Protein AF-A0A7C5EC94-F1 (afdb_monomer_lite)

Sequence (150 aa):
MSDHDSILSAMRDIERLLNSLESKEKSEVGKSFRARCRELPSLIEDAGFVSALSFCYAKAGSKNYNQIKNMLEKGDEKIKDSASTEKSYAIYLYFILKRLNDLKLIEDAHLNTPIQALEEIEKGKSRVASKLLRPYLVQLKKLSEALFEA

pLDDT: mean 94.18, std 5.33, range [59.31, 98.62]

Secondary structure (DSSP, 8-state):
--HHHHHHHHHHHHHHHHHHBS-SSS-HHHHHHHHHHHHHHHHHHHH-HHHHHHHHHHHH-HHHHHHHHHHHHH--S-B-STTHHHHHHHHHHHHHHHHHHHTTSS-GGGGG-HHHHHHHHHTTTHHHHHHHHHHHHHHHHHHHHHHS--

Foldseek 3Di:
DDLVVLLVLLVLLVVLLCLQAPHQADALLLVLLLVCLVPLLVVCVVVNPLRSLVVLCVLLDLVLLQVLLCCSVPVPHHDYNPSSNSNSSSSVSLSLLVVCVVVVQAPPVCSNPVVVSSVSCVVPVRVVSSVVCVSNSVSNNVVSPVRYDD

Structure (mmCIF, N/CA/C/O backbone):
data_AF-A0A7C5EC94-F1
#
_entry.id   AF-A0A7C5EC94-F1
#
loop_
_atom_site.group_PDB
_atom_site.id
_atom_site.type_symbol
_atom_site.label_atom_id
_atom_site.label_alt_id
_atom_site.label_comp_id
_atom_site.label_asym_id
_atom_site.label_entity_id
_atom_site.label_seq_id
_atom_site.pdbx_PDB_ins_code
_atom_site.Cartn_x
_atom_site.Cartn_y
_atom_site.Cartn_z
_atom_site.occupancy
_atom_site.B_iso_or_equiv
_atom_site.auth_seq_id
_atom_site.auth_comp_id
_atom_site.auth_asym_id
_atom_site.auth_atom_id
_atom_site.pdbx_PDB_model_num
ATOM 1 N N . MET A 1 1 ? -15.830 -11.887 4.507 1.00 59.31 1 MET A N 1
ATOM 2 C CA . MET A 1 1 ? -15.183 -11.430 3.261 1.00 59.31 1 MET A CA 1
ATOM 3 C C . MET A 1 1 ? -14.641 -12.662 2.566 1.00 59.31 1 MET A C 1
ATOM 5 O O . MET A 1 1 ? -13.959 -13.427 3.235 1.00 59.31 1 MET A O 1
ATOM 9 N N . SER A 1 2 ? -15.032 -12.931 1.321 1.00 72.75 2 SER A N 1
ATOM 10 C CA . SER A 1 2 ? -14.554 -14.125 0.616 1.00 72.75 2 SER A CA 1
ATOM 11 C C . SER A 1 2 ? -13.125 -13.900 0.119 1.00 72.75 2 SER A C 1
ATOM 13 O O . SER A 1 2 ? -12.754 -12.779 -0.231 1.00 72.75 2 SER A O 1
ATOM 15 N N . ASP A 1 3 ? -12.323 -14.961 0.058 1.00 74.94 3 ASP A N 1
ATOM 16 C CA . ASP A 1 3 ? -10.969 -14.898 -0.510 1.00 74.94 3 ASP A CA 1
ATOM 17 C C . ASP A 1 3 ? -10.973 -14.370 -1.954 1.00 74.94 3 ASP A C 1
ATOM 19 O O . ASP A 1 3 ? -10.050 -13.669 -2.366 1.00 74.94 3 ASP A O 1
ATOM 23 N N . HIS A 1 4 ? -12.060 -14.623 -2.687 1.00 86.19 4 HIS A N 1
ATOM 24 C CA . HIS A 1 4 ? -12.293 -14.115 -4.035 1.00 86.19 4 HIS A CA 1
ATOM 25 C C . HIS A 1 4 ? -12.265 -12.579 -4.120 1.00 86.19 4 HIS A C 1
ATOM 27 O O . HIS A 1 4 ? -11.699 -12.033 -5.064 1.00 86.19 4 HIS A O 1
ATOM 33 N N . ASP A 1 5 ? -12.833 -11.864 -3.142 1.00 91.38 5 ASP A N 1
ATOM 34 C CA . ASP A 1 5 ? -12.818 -10.393 -3.137 1.00 91.38 5 ASP A CA 1
ATOM 35 C C . ASP A 1 5 ? -11.391 -9.846 -2.986 1.00 91.38 5 ASP A C 1
ATOM 37 O O . ASP A 1 5 ? -10.960 -8.979 -3.743 1.00 91.38 5 ASP A O 1
ATOM 41 N N . SER A 1 6 ? -10.614 -10.426 -2.068 1.00 91.81 6 SER A N 1
ATOM 42 C CA . SER A 1 6 ? -9.214 -10.037 -1.860 1.00 91.81 6 SER A CA 1
ATOM 43 C C . SER A 1 6 ? -8.347 -10.291 -3.094 1.00 91.81 6 SER A C 1
ATOM 45 O O . SER A 1 6 ? -7.467 -9.482 -3.388 1.00 91.81 6 SER A O 1
ATOM 47 N N . ILE A 1 7 ? -8.603 -11.385 -3.821 1.00 94.19 7 ILE A N 1
ATOM 48 C CA . ILE A 1 7 ? -7.931 -11.689 -5.092 1.00 94.19 7 ILE A CA 1
ATOM 49 C C . ILE A 1 7 ? -8.248 -10.609 -6.127 1.00 94.19 7 ILE A C 1
ATOM 51 O O . ILE A 1 7 ? -7.325 -10.023 -6.688 1.00 94.19 7 ILE A O 1
ATOM 55 N N . LEU A 1 8 ? -9.530 -10.298 -6.345 1.00 95.25 8 LEU A N 1
ATOM 56 C CA . LEU A 1 8 ? -9.932 -9.296 -7.333 1.00 95.25 8 LEU A CA 1
ATOM 57 C C . LEU A 1 8 ? -9.369 -7.907 -7.021 1.00 95.25 8 LEU A C 1
ATOM 59 O O . LEU A 1 8 ? -8.885 -7.231 -7.928 1.00 95.25 8 LEU A O 1
ATOM 63 N N . SER A 1 9 ? -9.407 -7.477 -5.757 1.00 96.06 9 SER A N 1
ATOM 64 C CA . SER A 1 9 ? -8.823 -6.194 -5.357 1.00 96.06 9 SER A CA 1
ATOM 65 C C . SER A 1 9 ? -7.320 -6.149 -5.626 1.00 96.06 9 SER A C 1
ATOM 67 O O . SER A 1 9 ? -6.849 -5.195 -6.238 1.00 96.06 9 SER A O 1
ATOM 69 N N . ALA A 1 10 ? -6.577 -7.193 -5.241 1.00 97.56 10 ALA A N 1
ATOM 70 C CA . ALA A 1 10 ? -5.135 -7.246 -5.469 1.00 97.56 10 ALA A CA 1
ATOM 71 C C . ALA A 1 10 ? -4.786 -7.266 -6.965 1.00 97.56 10 ALA A C 1
ATOM 73 O O . ALA A 1 10 ? -3.875 -6.558 -7.383 1.00 97.56 10 ALA A O 1
ATOM 74 N N . MET A 1 11 ? -5.535 -8.014 -7.785 1.00 97.50 11 MET A N 1
ATOM 75 C CA . MET A 1 11 ? -5.348 -8.030 -9.240 1.00 97.50 11 MET A CA 1
ATOM 76 C C . MET A 1 11 ? -5.558 -6.646 -9.856 1.00 97.50 11 MET A C 1
ATOM 78 O O . MET A 1 11 ? -4.719 -6.202 -10.633 1.00 97.50 11 MET A O 1
ATOM 82 N N . ARG A 1 12 ? -6.632 -5.942 -9.473 1.00 97.19 12 ARG A N 1
ATOM 83 C CA . ARG A 1 12 ? -6.923 -4.588 -9.974 1.00 97.19 12 ARG A CA 1
ATOM 84 C C . ARG A 1 12 ? -5.835 -3.588 -9.597 1.00 97.19 12 ARG A C 1
ATOM 86 O O . ARG A 1 12 ? -5.435 -2.777 -10.428 1.00 97.19 12 ARG A O 1
ATOM 93 N N . ASP A 1 13 ? -5.357 -3.638 -8.356 1.00 97.88 13 ASP A N 1
ATOM 94 C CA . ASP A 1 13 ? -4.312 -2.727 -7.888 1.00 97.88 13 ASP A CA 1
ATOM 95 C C . ASP A 1 13 ? -2.970 -3.017 -8.589 1.00 97.88 13 ASP A C 1
ATOM 97 O O . ASP A 1 13 ? -2.293 -2.094 -9.041 1.00 97.88 13 ASP A O 1
ATOM 101 N N . ILE A 1 14 ? -2.615 -4.290 -8.781 1.00 97.19 14 ILE A N 1
ATOM 102 C CA . ILE A 1 14 ? -1.412 -4.692 -9.524 1.00 97.19 14 ILE A CA 1
ATOM 103 C C . ILE A 1 14 ? -1.498 -4.318 -11.006 1.00 97.19 14 ILE A C 1
ATOM 105 O O . ILE A 1 14 ? -0.532 -3.800 -11.559 1.00 97.19 14 ILE A O 1
ATOM 109 N N . GLU A 1 15 ? -2.639 -4.539 -11.656 1.00 96.12 15 GLU A N 1
ATOM 110 C CA . GLU A 1 15 ? -2.850 -4.141 -13.050 1.00 96.12 15 GLU A CA 1
ATOM 111 C C . GLU A 1 15 ? -2.692 -2.627 -13.218 1.00 96.12 15 GLU A C 1
ATOM 113 O O . GLU A 1 15 ? -2.011 -2.155 -14.131 1.00 96.12 15 GLU A O 1
ATOM 118 N N . ARG A 1 16 ? -3.260 -1.861 -12.283 1.00 96.44 16 ARG A N 1
ATOM 119 C CA . ARG A 1 16 ? -3.090 -0.411 -12.218 1.00 96.44 16 ARG A CA 1
ATOM 120 C C . ARG A 1 16 ? -1.623 -0.028 -12.052 1.00 96.44 16 ARG A C 1
ATOM 122 O O . ARG A 1 16 ? -1.149 0.809 -12.812 1.00 96.44 16 ARG A O 1
ATOM 129 N N . LEU A 1 17 ? -0.886 -0.675 -11.145 1.00 97.06 17 LEU A N 1
ATOM 130 C CA . LEU A 1 17 ? 0.554 -0.453 -11.004 1.00 97.06 17 LEU A CA 1
ATOM 131 C C . LEU A 1 17 ? 1.289 -0.723 -12.320 1.00 97.06 17 LEU A C 1
ATOM 133 O O . LEU A 1 17 ? 1.983 0.161 -12.806 1.00 97.06 17 LEU A O 1
ATOM 137 N N . LEU A 1 18 ? 1.099 -1.894 -12.932 1.00 95.62 18 LEU A N 1
ATOM 138 C CA . LEU A 1 18 ? 1.742 -2.256 -14.200 1.00 95.62 18 LEU A CA 1
ATOM 139 C C . LEU A 1 18 ? 1.468 -1.231 -15.303 1.00 95.62 18 LEU A C 1
ATOM 141 O O . LEU A 1 18 ? 2.353 -0.917 -16.097 1.00 95.62 18 LEU A O 1
ATOM 145 N N . ASN A 1 19 ? 0.246 -0.709 -15.367 1.00 94.88 19 ASN A N 1
ATOM 146 C CA . ASN A 1 19 ? -0.127 0.305 -16.345 1.00 94.88 19 ASN A CA 1
ATOM 147 C C . ASN A 1 19 ? 0.429 1.693 -16.007 1.00 94.88 19 ASN A C 1
ATOM 149 O O . ASN A 1 19 ? 0.602 2.496 -16.922 1.00 94.88 19 ASN A O 1
ATOM 153 N N . SER A 1 20 ? 0.778 1.965 -14.752 1.00 95.88 20 SER A N 1
ATOM 154 C CA . SER A 1 20 ? 1.435 3.204 -14.331 1.00 95.88 20 SER A CA 1
ATOM 155 C C . SER A 1 20 ? 2.964 3.144 -14.399 1.00 95.88 20 SER A C 1
ATOM 157 O O . SER A 1 20 ? 3.585 4.197 -14.413 1.00 95.88 20 SER A O 1
ATOM 159 N N . LEU A 1 21 ? 3.605 1.975 -14.473 1.00 95.56 21 LEU A N 1
ATOM 160 C CA . LEU A 1 21 ? 5.069 1.885 -14.598 1.00 95.56 21 LEU A CA 1
ATOM 161 C C . LEU A 1 21 ? 5.562 2.347 -15.980 1.00 95.56 21 LEU A C 1
ATOM 163 O O . LEU A 1 21 ? 4.910 2.103 -17.002 1.00 95.56 21 LEU A O 1
ATOM 167 N N . GLU A 1 22 ? 6.730 3.001 -16.020 1.00 92.44 22 GLU A N 1
ATOM 168 C CA . GLU A 1 22 ? 7.375 3.402 -17.283 1.00 92.44 22 GLU A CA 1
ATOM 169 C C . GLU A 1 22 ? 7.881 2.206 -18.106 1.00 92.44 22 GLU A C 1
ATOM 171 O O . GLU A 1 22 ? 7.867 2.250 -19.334 1.00 92.44 22 GLU A O 1
ATOM 176 N N . SER A 1 23 ? 8.251 1.113 -17.432 1.00 90.12 23 SER A N 1
ATOM 177 C CA . SER A 1 23 ? 8.622 -0.178 -18.015 1.00 90.12 23 SER A CA 1
ATOM 178 C C . SER A 1 23 ? 7.944 -1.290 -17.221 1.00 90.12 23 SER A C 1
ATOM 180 O O . SER A 1 23 ? 7.947 -1.252 -15.999 1.00 90.12 23 SER A O 1
ATOM 182 N N . LYS A 1 24 ? 7.339 -2.286 -17.875 1.00 85.31 24 LYS A N 1
ATOM 183 C CA . LYS A 1 24 ? 6.665 -3.382 -17.151 1.00 85.31 24 LYS A CA 1
ATOM 184 C C . LYS A 1 24 ? 7.655 -4.442 -16.667 1.00 85.31 24 LYS A C 1
ATOM 186 O O . LYS A 1 24 ? 7.637 -4.806 -15.499 1.00 85.31 24 LYS A O 1
ATOM 191 N N . GLU A 1 25 ? 8.527 -4.905 -17.559 1.00 76.38 25 GLU A N 1
ATOM 192 C CA . GLU A 1 25 ? 9.403 -6.061 -17.313 1.00 76.38 25 GLU A CA 1
ATOM 193 C C . GLU A 1 25 ? 10.661 -5.700 -16.513 1.00 76.38 25 GLU A C 1
ATOM 195 O O . GLU A 1 25 ? 11.104 -6.475 -15.674 1.00 76.38 25 GLU A O 1
ATOM 200 N N . LYS A 1 26 ? 11.223 -4.503 -16.734 1.00 87.31 26 LYS A N 1
ATOM 201 C CA . LYS A 1 26 ? 12.513 -4.085 -16.153 1.00 87.31 26 LYS A CA 1
ATOM 202 C C . LYS A 1 26 ? 12.391 -2.954 -15.131 1.00 87.31 26 LYS A C 1
ATOM 204 O O . LYS A 1 26 ? 13.350 -2.216 -14.949 1.00 87.31 26 LYS A O 1
ATOM 209 N N . SER A 1 27 ? 11.226 -2.782 -14.501 1.00 94.31 27 SER A N 1
ATOM 210 C CA . SER A 1 27 ? 11.044 -1.683 -13.546 1.00 94.31 27 SER A CA 1
ATOM 211 C C . SER A 1 27 ? 11.764 -1.934 -12.229 1.00 94.31 27 SER A C 1
ATOM 213 O O . SER A 1 27 ? 11.446 -2.871 -11.492 1.00 94.31 27 SER A O 1
ATOM 215 N N . GLU A 1 28 ? 12.650 -1.009 -11.878 1.00 96.31 28 GLU A N 1
ATOM 216 C CA . GLU A 1 28 ? 13.284 -0.957 -10.561 1.00 96.31 28 GLU A CA 1
ATOM 217 C C . GLU A 1 28 ? 12.275 -0.625 -9.451 1.00 96.31 28 GLU A C 1
ATOM 219 O O . GLU A 1 28 ? 12.373 -1.150 -8.338 1.00 96.31 28 GLU A O 1
ATOM 224 N N . VAL A 1 29 ? 11.251 0.190 -9.739 1.00 97.19 29 VAL A N 1
ATOM 225 C CA . VAL A 1 29 ? 10.119 0.398 -8.815 1.00 97.19 29 VAL A CA 1
ATOM 226 C C . VAL A 1 29 ? 9.351 -0.905 -8.592 1.00 97.19 29 VAL A C 1
ATOM 228 O O . VAL A 1 29 ? 9.031 -1.220 -7.446 1.00 97.19 29 VAL A O 1
ATOM 231 N N . GLY A 1 30 ? 9.093 -1.679 -9.649 1.00 97.19 30 GLY A N 1
ATOM 232 C CA . GLY A 1 30 ? 8.438 -2.988 -9.573 1.00 97.19 30 GLY A CA 1
ATOM 233 C C . GLY A 1 30 ? 9.214 -3.985 -8.707 1.00 97.19 3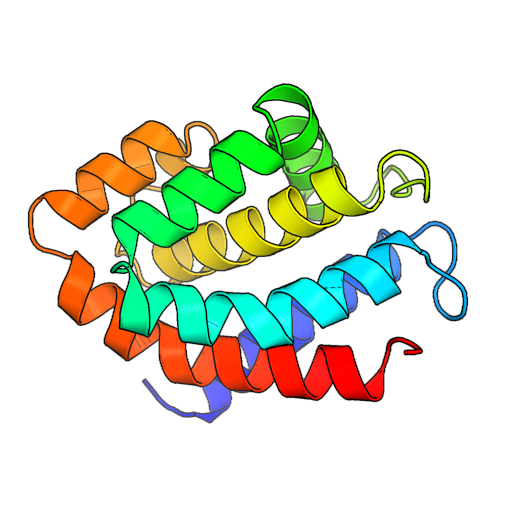0 GLY A C 1
ATOM 234 O O . GLY A 1 30 ? 8.652 -4.553 -7.768 1.00 97.19 30 GLY A O 1
ATOM 235 N N . LYS A 1 31 ? 10.527 -4.124 -8.942 1.00 96.75 31 LYS A N 1
ATOM 236 C CA . LYS A 1 31 ? 11.428 -4.948 -8.110 1.00 96.75 31 LYS A CA 1
ATOM 237 C C . LYS A 1 31 ? 11.419 -4.507 -6.644 1.00 96.75 31 LYS A C 1
ATOM 239 O O . LYS A 1 31 ? 11.249 -5.320 -5.734 1.00 96.75 31 LYS A O 1
ATOM 244 N N . SER A 1 32 ? 11.525 -3.201 -6.397 1.00 97.50 32 SER A N 1
ATOM 245 C CA . SER A 1 32 ? 11.493 -2.649 -5.040 1.00 97.50 32 SER A CA 1
ATOM 246 C C . SER A 1 32 ? 10.137 -2.883 -4.358 1.00 97.50 32 SER A C 1
ATOM 248 O O . SER A 1 32 ? 10.082 -3.258 -3.187 1.00 97.50 32 SER A O 1
ATOM 250 N N . PHE A 1 33 ? 9.028 -2.749 -5.091 1.00 98.06 33 PHE A N 1
ATOM 251 C CA . PHE A 1 33 ? 7.678 -3.034 -4.598 1.00 98.06 33 PHE A CA 1
ATOM 252 C C . PHE A 1 33 ? 7.478 -4.511 -4.255 1.00 98.06 33 PHE A C 1
ATOM 254 O O . PHE A 1 33 ? 6.905 -4.822 -3.206 1.00 98.06 33 PHE A O 1
ATOM 261 N N . ARG A 1 34 ? 8.020 -5.425 -5.067 1.00 97.69 34 ARG A N 1
ATOM 262 C CA . ARG A 1 34 ? 8.071 -6.854 -4.740 1.00 97.69 34 ARG A CA 1
ATOM 263 C C . ARG A 1 34 ? 8.780 -7.100 -3.407 1.00 97.69 34 ARG A C 1
ATOM 265 O O . ARG A 1 34 ? 8.252 -7.839 -2.576 1.00 97.69 34 ARG A O 1
ATOM 272 N N . ALA A 1 35 ? 9.931 -6.469 -3.164 1.00 97.69 35 ALA A N 1
ATOM 273 C CA . ALA A 1 35 ? 10.634 -6.593 -1.883 1.00 97.69 35 ALA A CA 1
ATOM 274 C C . ALA A 1 35 ? 9.759 -6.128 -0.704 1.00 97.69 35 ALA A C 1
ATOM 276 O O . ALA A 1 35 ? 9.612 -6.847 0.286 1.00 97.69 35 ALA A O 1
ATOM 277 N N . ARG A 1 36 ? 9.068 -4.989 -0.847 1.00 97.81 36 ARG A N 1
ATOM 278 C CA . ARG A 1 36 ? 8.131 -4.482 0.170 1.00 97.81 36 ARG A CA 1
ATOM 279 C C . ARG A 1 36 ? 6.977 -5.447 0.449 1.00 97.81 36 ARG A C 1
ATOM 281 O O . ARG A 1 36 ? 6.677 -5.696 1.613 1.00 97.81 36 ARG A O 1
ATOM 288 N N . CYS A 1 37 ? 6.391 -6.058 -0.581 1.00 97.75 37 CYS A N 1
ATOM 289 C CA . CYS A 1 37 ? 5.333 -7.061 -0.411 1.00 97.75 37 CYS A CA 1
ATOM 290 C C . CYS A 1 37 ? 5.808 -8.343 0.295 1.00 97.75 37 CYS A C 1
ATOM 292 O O . CYS A 1 37 ? 4.991 -9.057 0.878 1.00 97.75 37 CYS A O 1
ATOM 294 N N . ARG A 1 38 ? 7.110 -8.652 0.258 1.00 96.62 38 ARG A N 1
ATOM 295 C CA . ARG A 1 38 ? 7.695 -9.795 0.977 1.00 96.62 38 ARG A CA 1
ATOM 296 C C . ARG A 1 38 ? 7.997 -9.477 2.437 1.00 96.62 38 ARG A C 1
ATOM 298 O O . ARG A 1 38 ? 7.774 -10.331 3.288 1.00 96.62 38 ARG A O 1
ATOM 305 N N . GLU A 1 39 ? 8.514 -8.283 2.701 1.00 95.62 39 GLU A N 1
ATOM 306 C CA . GLU A 1 39 ? 9.075 -7.892 4.000 1.00 95.62 39 GLU A CA 1
ATOM 307 C C . GLU A 1 39 ? 8.030 -7.282 4.941 1.00 95.62 39 GLU A C 1
ATOM 309 O O . GLU A 1 39 ? 7.976 -7.610 6.127 1.00 95.62 39 GLU A O 1
ATOM 314 N N . LEU A 1 40 ? 7.178 -6.393 4.425 1.00 95.94 40 LEU A N 1
ATOM 315 C CA . LEU A 1 40 ? 6.290 -5.582 5.258 1.00 95.94 40 LEU A CA 1
ATOM 316 C C . LEU A 1 40 ? 5.152 -6.348 5.936 1.00 95.94 40 LEU A C 1
ATOM 318 O O . LEU A 1 40 ? 4.781 -5.941 7.037 1.00 95.94 40 LEU A O 1
ATOM 322 N N . PRO A 1 41 ? 4.606 -7.446 5.379 1.00 94.19 41 PRO A N 1
ATOM 323 C CA . PRO A 1 41 ? 3.672 -8.274 6.131 1.00 94.19 41 PRO A CA 1
ATOM 324 C C . PRO A 1 41 ? 4.274 -8.813 7.434 1.00 94.19 41 PRO A C 1
ATOM 326 O O . PRO A 1 41 ? 3.587 -8.803 8.447 1.00 94.19 41 PRO A O 1
ATOM 329 N N . SER A 1 42 ? 5.552 -9.211 7.441 1.00 93.00 42 SER A N 1
ATOM 330 C CA . SER A 1 42 ? 6.229 -9.631 8.676 1.00 93.00 42 SER A CA 1
ATOM 331 C C . SER A 1 42 ? 6.420 -8.456 9.633 1.00 93.00 42 SER A C 1
ATOM 333 O O . SER A 1 42 ? 6.120 -8.577 10.813 1.00 93.00 42 SER A O 1
ATOM 335 N N . LEU A 1 43 ? 6.806 -7.280 9.120 1.00 94.25 43 LEU A N 1
ATOM 336 C CA . LEU A 1 43 ? 6.934 -6.074 9.947 1.00 94.25 43 LEU A CA 1
ATOM 337 C C . LEU A 1 43 ? 5.611 -5.686 10.632 1.00 94.25 43 LEU A C 1
ATOM 339 O O . LEU A 1 43 ? 5.624 -5.216 11.766 1.00 94.25 43 LEU A O 1
ATOM 343 N N . ILE A 1 44 ? 4.472 -5.880 9.961 1.00 93.69 44 ILE A N 1
ATOM 344 C CA . ILE A 1 44 ? 3.138 -5.642 10.534 1.00 93.69 44 ILE A CA 1
ATOM 345 C C . ILE A 1 44 ? 2.864 -6.568 11.726 1.00 93.69 44 ILE A C 1
ATOM 347 O O . ILE A 1 44 ? 2.276 -6.117 12.710 1.00 93.69 44 ILE A O 1
ATOM 351 N N . GLU A 1 45 ? 3.270 -7.835 11.641 1.00 90.38 45 GLU A N 1
ATOM 352 C CA . GLU A 1 45 ? 3.110 -8.808 12.729 1.00 90.38 45 GLU A CA 1
ATOM 353 C C . GLU A 1 45 ? 4.077 -8.509 13.890 1.00 90.38 45 GLU A C 1
ATOM 355 O O . GLU A 1 45 ? 3.664 -8.541 15.047 1.00 90.38 45 GLU A O 1
ATOM 360 N N . ASP A 1 46 ? 5.328 -8.146 13.585 1.00 92.69 46 ASP A N 1
ATOM 361 C CA . ASP A 1 46 ? 6.391 -7.963 14.583 1.00 92.69 46 ASP A CA 1
ATOM 362 C C . ASP A 1 46 ? 6.306 -6.614 15.321 1.00 92.69 46 ASP A C 1
ATOM 364 O O . ASP A 1 46 ? 6.417 -6.554 16.545 1.00 92.69 46 ASP A O 1
ATOM 368 N N . ALA A 1 47 ? 6.126 -5.511 14.585 1.00 92.19 47 ALA A N 1
ATOM 369 C CA . ALA A 1 47 ? 6.135 -4.147 15.132 1.00 92.19 47 ALA A CA 1
ATOM 370 C C . ALA A 1 47 ? 4.727 -3.583 15.391 1.00 92.19 47 ALA A C 1
ATOM 372 O O . ALA A 1 47 ? 4.575 -2.518 16.000 1.00 92.19 47 ALA A O 1
ATOM 373 N N . GLY A 1 48 ? 3.696 -4.280 14.916 1.00 91.81 48 GLY A N 1
ATOM 374 C CA . GLY A 1 48 ? 2.314 -3.833 14.954 1.00 91.81 48 GLY A CA 1
ATOM 375 C C . GLY A 1 48 ? 1.913 -3.008 13.729 1.00 91.81 48 GLY A C 1
ATOM 376 O O . GLY A 1 48 ? 2.706 -2.304 13.102 1.00 91.81 48 GLY A O 1
ATOM 377 N N . PHE A 1 49 ? 0.621 -3.085 13.410 1.00 92.12 49 PHE A N 1
ATOM 378 C CA . PHE A 1 49 ? 0.039 -2.556 12.177 1.00 92.12 49 PHE A CA 1
ATOM 379 C C . PHE A 1 49 ? 0.285 -1.053 11.971 1.00 92.12 49 PHE A C 1
ATOM 381 O O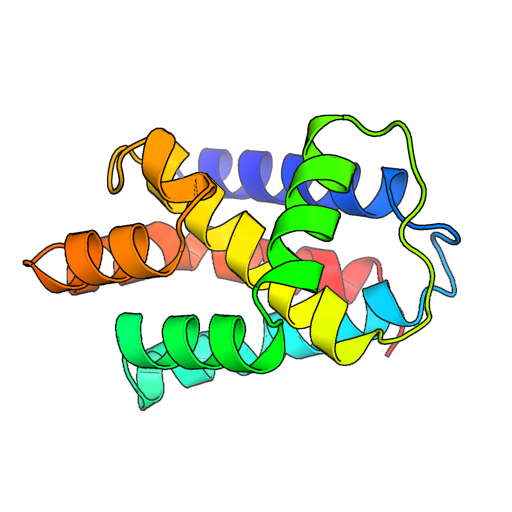 . PHE A 1 49 ? 0.794 -0.647 10.929 1.00 92.12 49 PHE A O 1
ATOM 388 N N . VAL A 1 50 ? -0.034 -0.227 12.973 1.00 95.12 50 VAL A N 1
ATOM 389 C CA . VAL A 1 50 ? 0.131 1.235 12.889 1.00 95.12 50 VAL A CA 1
ATOM 390 C C . VAL A 1 50 ? 1.611 1.603 12.776 1.00 95.12 50 VAL A C 1
ATOM 392 O O . VAL A 1 50 ? 1.979 2.347 11.872 1.00 95.12 50 VAL A O 1
ATOM 395 N N . SER A 1 51 ? 2.477 1.019 13.608 1.00 95.62 51 SER A N 1
ATOM 396 C CA . SER A 1 51 ? 3.927 1.254 13.579 1.00 95.62 51 SER A CA 1
ATOM 397 C C . SER A 1 51 ? 4.546 0.937 12.214 1.00 95.62 51 SER A C 1
ATOM 399 O O . SER A 1 51 ? 5.314 1.736 11.675 1.00 95.62 51 SER A O 1
ATOM 401 N N . ALA A 1 52 ? 4.185 -0.206 11.623 1.00 96.06 52 ALA A N 1
ATOM 402 C CA . ALA A 1 52 ? 4.698 -0.632 10.325 1.00 96.06 52 ALA A CA 1
ATOM 403 C C . ALA A 1 52 ? 4.262 0.310 9.189 1.00 96.06 52 ALA A C 1
ATOM 405 O O . ALA A 1 52 ? 5.071 0.663 8.327 1.00 96.06 52 ALA A O 1
ATOM 406 N N . LEU A 1 53 ? 3.006 0.763 9.186 1.00 96.81 53 LEU A N 1
ATOM 407 C CA . LEU A 1 53 ? 2.526 1.706 8.173 1.00 96.81 53 LEU A CA 1
ATOM 408 C C . LEU A 1 53 ? 3.074 3.125 8.378 1.00 96.81 53 LEU A C 1
ATOM 410 O O . LEU A 1 53 ? 3.411 3.783 7.393 1.00 96.81 53 LEU A O 1
ATOM 414 N N . SER A 1 54 ? 3.254 3.568 9.624 1.00 97.56 54 SER A N 1
ATOM 415 C CA . SER A 1 54 ? 3.969 4.810 9.946 1.00 97.56 54 SER A CA 1
ATOM 416 C C . SER A 1 54 ? 5.398 4.781 9.405 1.00 97.56 54 SER A C 1
ATOM 418 O O . SER A 1 54 ? 5.848 5.747 8.788 1.00 97.56 54 SER A O 1
ATOM 420 N N . PHE A 1 55 ? 6.098 3.650 9.553 1.00 97.62 55 PHE A N 1
ATOM 421 C CA . PHE A 1 55 ? 7.418 3.451 8.957 1.00 97.62 55 PHE A CA 1
ATOM 422 C C . PHE A 1 55 ? 7.378 3.545 7.425 1.00 97.62 55 PHE A C 1
ATOM 424 O O . PHE A 1 55 ? 8.216 4.228 6.832 1.00 97.62 55 PHE A O 1
ATOM 431 N N . CYS A 1 56 ? 6.383 2.927 6.778 1.00 97.81 56 CYS A N 1
ATOM 432 C CA . CYS A 1 56 ? 6.203 3.041 5.329 1.00 97.81 56 CYS A CA 1
ATOM 433 C C . CYS A 1 56 ? 6.012 4.496 4.900 1.00 97.81 56 CYS A C 1
ATOM 435 O O . CYS A 1 56 ? 6.632 4.938 3.936 1.00 97.81 56 CYS A O 1
ATOM 437 N N . TYR A 1 57 ? 5.194 5.256 5.631 1.00 97.94 57 TYR A N 1
ATOM 438 C CA . TYR A 1 57 ? 4.958 6.663 5.329 1.00 97.94 57 TYR A CA 1
ATOM 439 C C . TYR A 1 57 ? 6.220 7.511 5.507 1.00 97.94 57 TYR A C 1
ATOM 441 O O . TYR A 1 57 ? 6.538 8.326 4.642 1.00 97.94 57 TYR A O 1
ATOM 449 N N . ALA A 1 58 ? 6.987 7.272 6.573 1.00 97.94 58 ALA A N 1
ATOM 450 C CA . ALA A 1 58 ? 8.258 7.950 6.812 1.00 97.94 58 ALA A CA 1
ATOM 451 C C . ALA A 1 58 ? 9.285 7.669 5.702 1.00 97.94 58 ALA A C 1
ATOM 453 O O . ALA A 1 58 ? 9.993 8.579 5.276 1.00 97.94 58 ALA A O 1
ATOM 454 N N . LYS A 1 59 ? 9.349 6.425 5.204 1.00 98.12 59 LYS A N 1
ATOM 455 C CA . LYS A 1 59 ? 10.226 6.042 4.086 1.00 98.12 59 LYS A CA 1
ATOM 456 C C . LYS A 1 59 ? 9.756 6.585 2.743 1.00 98.12 59 LYS A C 1
ATOM 458 O O . LYS A 1 59 ? 10.586 6.980 1.935 1.00 98.12 59 LYS A O 1
ATOM 463 N N . ALA A 1 60 ? 8.450 6.610 2.501 1.00 97.62 60 ALA A N 1
ATOM 464 C CA . ALA A 1 60 ? 7.886 7.191 1.293 1.00 97.62 60 ALA A CA 1
ATOM 465 C C . ALA A 1 60 ? 8.136 8.705 1.234 1.00 97.62 60 ALA A C 1
ATOM 467 O O . ALA A 1 60 ? 8.564 9.238 0.211 1.00 97.62 60 ALA A O 1
ATOM 468 N N . GLY A 1 61 ? 7.872 9.400 2.340 1.00 96.94 61 GLY A N 1
ATOM 469 C CA . GLY A 1 61 ? 7.762 10.850 2.376 1.00 96.94 61 GLY A CA 1
ATOM 470 C C . GLY A 1 61 ? 6.444 11.341 1.765 1.00 96.94 61 GLY A C 1
ATOM 471 O O . GLY A 1 61 ? 5.922 10.781 0.797 1.00 96.94 61 GLY A O 1
ATOM 472 N N . SER A 1 62 ? 5.909 12.435 2.312 1.00 95.69 62 SER A N 1
ATOM 473 C CA . SER A 1 62 ? 4.603 12.991 1.919 1.00 95.69 62 SER A CA 1
ATOM 474 C C . SER A 1 62 ? 4.524 13.347 0.431 1.00 95.69 62 SER A C 1
ATOM 476 O O . SER A 1 62 ? 3.524 13.067 -0.228 1.00 95.69 62 SER A O 1
ATOM 478 N N . LYS A 1 63 ? 5.605 13.914 -0.124 1.00 94.94 63 LYS A N 1
ATOM 479 C CA . LYS A 1 63 ? 5.692 14.283 -1.542 1.00 94.94 63 LYS A CA 1
ATOM 480 C C . LYS A 1 63 ? 5.530 13.068 -2.456 1.00 94.94 63 LYS A C 1
ATOM 482 O O . LYS A 1 63 ? 4.684 13.106 -3.347 1.00 94.94 63 LYS A O 1
ATOM 487 N N . ASN A 1 64 ? 6.304 12.003 -2.234 1.00 95.62 64 ASN A N 1
ATOM 488 C CA . ASN A 1 64 ? 6.234 10.814 -3.087 1.00 95.62 64 ASN A CA 1
ATOM 489 C C . ASN A 1 64 ? 4.904 10.085 -2.907 1.00 95.62 64 ASN A C 1
ATOM 491 O O . ASN A 1 64 ? 4.340 9.636 -3.898 1.00 95.62 64 ASN A O 1
ATOM 495 N N . TYR A 1 65 ? 4.375 10.013 -1.680 1.00 97.88 65 TYR A N 1
ATOM 496 C CA . TYR A 1 65 ? 3.054 9.432 -1.434 1.00 97.88 65 TYR A CA 1
ATOM 497 C C . TYR A 1 65 ? 1.970 10.120 -2.273 1.00 97.88 65 TYR A C 1
ATOM 499 O O . TYR A 1 65 ? 1.282 9.461 -3.052 1.00 97.88 65 TYR A O 1
ATOM 507 N N . ASN A 1 66 ? 1.877 11.451 -2.190 1.00 96.31 66 ASN A N 1
ATOM 508 C CA . ASN A 1 66 ? 0.875 12.220 -2.929 1.00 96.31 66 ASN A CA 1
ATOM 509 C C . ASN A 1 66 ? 1.059 12.107 -4.449 1.00 96.31 66 ASN A C 1
ATOM 511 O O . ASN A 1 66 ? 0.080 11.991 -5.185 1.00 96.31 66 ASN A O 1
ATOM 515 N N . GLN A 1 67 ? 2.305 12.115 -4.930 1.00 95.44 67 GLN A N 1
ATOM 516 C CA . GLN A 1 67 ? 2.598 11.923 -6.352 1.00 95.44 67 GLN A CA 1
ATOM 517 C C . GLN A 1 67 ? 2.157 10.539 -6.840 1.00 95.44 67 GLN A C 1
ATOM 519 O O . GLN A 1 67 ? 1.438 10.447 -7.831 1.00 95.44 67 GLN A O 1
ATOM 524 N N . IL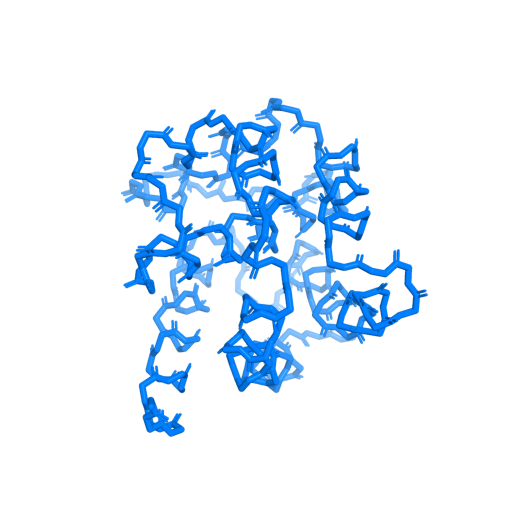E A 1 68 ? 2.525 9.476 -6.121 1.00 97.19 68 ILE A N 1
ATOM 525 C CA . ILE A 1 68 ? 2.172 8.095 -6.468 1.00 97.19 68 ILE A CA 1
ATOM 526 C C . ILE A 1 68 ? 0.662 7.873 -6.430 1.00 97.19 68 ILE A C 1
ATOM 528 O O . ILE A 1 68 ? 0.121 7.298 -7.372 1.00 97.19 68 ILE A O 1
ATOM 532 N N . LYS A 1 69 ? -0.026 8.360 -5.390 1.00 96.69 69 LYS A N 1
ATOM 533 C CA . LYS A 1 69 ? -1.491 8.310 -5.305 1.00 96.69 69 LYS A CA 1
ATOM 534 C C . LYS A 1 69 ? -2.123 8.911 -6.560 1.00 96.69 69 LYS A C 1
ATOM 536 O O . LYS A 1 69 ? -2.889 8.236 -7.241 1.00 96.69 69 LYS A O 1
ATOM 541 N N . ASN A 1 70 ? -1.741 10.141 -6.908 1.00 95.00 70 ASN A N 1
ATOM 542 C CA . ASN A 1 70 ? -2.282 10.832 -8.078 1.00 95.00 70 ASN A CA 1
ATOM 543 C C . ASN A 1 70 ? -1.990 10.082 -9.387 1.00 95.00 70 ASN A C 1
ATOM 545 O O . ASN A 1 70 ? -2.877 9.969 -10.229 1.00 95.00 70 ASN A O 1
ATOM 549 N N . MET A 1 71 ? -0.776 9.547 -9.553 1.00 95.44 71 MET A N 1
ATOM 550 C CA . MET A 1 71 ? -0.394 8.762 -10.735 1.00 95.44 71 MET A CA 1
ATOM 551 C C . MET A 1 71 ? -1.218 7.475 -10.865 1.00 95.44 71 MET A C 1
ATOM 553 O O . MET A 1 71 ? -1.649 7.134 -11.964 1.00 95.44 71 MET A O 1
ATOM 557 N N . LEU A 1 72 ? -1.475 6.778 -9.755 1.00 96.19 72 LEU A N 1
ATOM 558 C CA . LEU A 1 72 ? -2.274 5.551 -9.741 1.00 96.19 72 LEU A CA 1
ATOM 559 C C . LEU A 1 72 ? -3.781 5.824 -9.891 1.00 96.19 72 LEU A C 1
ATOM 561 O O . LEU A 1 72 ? -4.505 4.983 -10.415 1.00 96.19 72 LEU A O 1
ATOM 565 N N . GLU A 1 73 ? -4.289 6.961 -9.416 1.00 93.50 73 GLU A N 1
ATOM 566 C CA . GLU A 1 73 ? -5.705 7.331 -9.564 1.00 93.50 73 GLU A CA 1
ATOM 567 C C . GLU A 1 73 ? -6.037 7.828 -10.971 1.00 93.50 73 GLU A C 1
ATOM 569 O O . GLU A 1 73 ? -7.056 7.417 -11.525 1.00 93.50 73 GLU A O 1
ATOM 574 N N . LYS A 1 74 ? -5.187 8.691 -11.540 1.00 90.69 74 LYS A N 1
ATOM 575 C CA . LYS A 1 74 ? -5.437 9.333 -12.837 1.00 90.69 74 LYS A CA 1
ATOM 576 C C . LYS A 1 74 ? -4.936 8.507 -14.018 1.00 90.69 74 LYS A C 1
ATOM 578 O O . LYS A 1 74 ? -5.607 8.439 -15.036 1.00 90.69 74 LYS A O 1
ATOM 583 N N . GLY A 1 75 ? -3.780 7.854 -13.878 1.00 82.69 75 GLY A N 1
ATOM 584 C CA . GLY A 1 75 ? -3.169 7.056 -14.948 1.00 82.69 75 GLY A CA 1
ATOM 585 C C . GLY A 1 75 ? -2.492 7.866 -16.063 1.00 82.69 75 GLY A C 1
ATOM 586 O O . GLY A 1 75 ? -2.014 7.267 -17.023 1.00 82.69 75 GLY A O 1
ATOM 587 N N . ASP A 1 76 ? -2.417 9.193 -15.936 1.00 79.81 76 ASP A N 1
ATOM 588 C CA . ASP A 1 76 ? -1.931 10.087 -17.001 1.00 79.81 76 ASP A CA 1
ATOM 589 C C . ASP A 1 76 ? -0.397 10.146 -17.106 1.00 79.81 76 ASP A C 1
ATOM 591 O O . ASP A 1 76 ? 0.157 10.469 -18.157 1.00 79.81 76 ASP A O 1
ATOM 595 N N . GLU A 1 77 ? 0.310 9.827 -16.019 1.00 90.12 77 GLU A N 1
ATOM 596 C CA . GLU A 1 77 ? 1.769 9.897 -15.936 1.00 90.12 77 GLU A CA 1
ATOM 597 C C . GLU A 1 77 ? 2.383 8.551 -15.552 1.00 90.12 77 GLU A C 1
ATOM 599 O O . GLU A 1 77 ? 1.843 7.795 -14.739 1.00 90.12 77 GLU A O 1
ATOM 604 N N . LYS A 1 78 ? 3.563 8.273 -16.118 1.00 94.69 78 LYS A N 1
ATOM 605 C CA . LYS A 1 78 ? 4.341 7.077 -15.801 1.00 94.69 78 LYS A CA 1
ATOM 606 C C . LYS A 1 78 ? 5.216 7.281 -14.567 1.00 94.69 78 LYS A C 1
ATOM 608 O O . LYS A 1 78 ? 5.914 8.287 -14.429 1.00 94.69 78 LYS A O 1
ATOM 613 N N . ILE A 1 79 ? 5.229 6.277 -13.699 1.00 95.81 79 ILE A N 1
ATOM 614 C CA . ILE A 1 79 ? 6.108 6.182 -12.543 1.00 95.81 79 ILE A CA 1
ATOM 615 C C . ILE A 1 79 ? 7.509 5.845 -13.049 1.00 95.81 79 ILE A C 1
ATOM 617 O O . ILE A 1 79 ? 7.754 4.745 -13.543 1.00 95.81 79 ILE A O 1
ATOM 621 N N . LYS A 1 80 ? 8.413 6.815 -12.905 1.00 94.75 80 LYS A N 1
ATOM 622 C CA . LYS A 1 80 ? 9.831 6.666 -13.250 1.00 94.75 80 LYS A CA 1
ATOM 623 C C . LYS A 1 80 ? 10.575 5.797 -12.240 1.00 94.75 80 LYS A C 1
ATOM 625 O O . LYS A 1 80 ? 10.245 5.861 -11.055 1.00 94.75 80 LYS A O 1
ATOM 630 N N . ASP A 1 81 ? 11.640 5.127 -12.655 1.00 93.44 81 ASP A N 1
ATOM 631 C CA . ASP A 1 81 ? 12.442 4.238 -11.805 1.00 93.44 81 ASP A CA 1
ATOM 632 C C . ASP A 1 81 ? 13.380 4.970 -10.823 1.00 93.44 81 ASP A C 1
ATOM 634 O O . ASP A 1 81 ? 13.948 4.366 -9.912 1.00 93.44 81 ASP A O 1
ATOM 638 N N . SER A 1 82 ? 13.506 6.297 -10.929 1.00 90.88 82 SER A N 1
ATOM 639 C CA . SER A 1 82 ? 14.221 7.105 -9.933 1.00 90.88 82 SER A CA 1
ATOM 640 C C . SER A 1 82 ? 13.578 7.005 -8.545 1.00 90.88 82 SER A C 1
ATOM 642 O O . SER A 1 82 ? 12.354 6.998 -8.444 1.00 90.88 82 SER A O 1
ATOM 644 N N . ALA A 1 83 ? 14.371 6.996 -7.466 1.00 92.81 83 ALA A N 1
ATOM 645 C CA . ALA A 1 83 ? 13.858 6.870 -6.090 1.00 92.81 83 ALA A CA 1
ATOM 646 C C . ALA A 1 83 ? 12.905 5.662 -5.916 1.00 92.81 83 ALA A C 1
ATOM 648 O O . ALA A 1 83 ? 11.816 5.766 -5.343 1.00 92.81 83 ALA A O 1
ATOM 649 N N . SER A 1 84 ? 13.293 4.515 -6.491 1.00 94.25 84 SER A N 1
ATOM 650 C CA . SER A 1 84 ? 12.470 3.302 -6.548 1.00 94.25 84 SER A CA 1
ATOM 651 C C . SER A 1 84 ? 12.053 2.793 -5.169 1.00 94.25 84 SER A C 1
ATOM 653 O O . SER A 1 84 ? 10.936 2.307 -5.007 1.00 94.25 84 SER A O 1
ATOM 655 N N . THR A 1 85 ? 12.913 2.947 -4.161 1.00 97.06 85 THR A N 1
ATOM 656 C CA . THR A 1 85 ? 12.632 2.562 -2.773 1.00 97.06 85 THR A CA 1
ATOM 657 C C . THR A 1 85 ? 11.534 3.415 -2.152 1.00 97.06 85 THR A C 1
ATOM 659 O O . THR A 1 85 ? 10.551 2.881 -1.650 1.00 97.06 85 THR A O 1
ATOM 662 N N . GLU A 1 86 ? 11.650 4.736 -2.198 1.00 98.19 86 GLU A N 1
ATOM 663 C CA . GLU A 1 86 ? 10.660 5.649 -1.628 1.00 98.19 86 GLU A CA 1
ATOM 664 C C . GLU A 1 86 ? 9.306 5.487 -2.330 1.00 98.19 86 GLU A C 1
ATOM 666 O O . GLU A 1 86 ? 8.257 5.417 -1.684 1.00 98.19 86 GLU A O 1
ATOM 671 N N . LYS A 1 87 ? 9.327 5.347 -3.660 1.00 98.06 87 LYS A N 1
ATOM 672 C CA . LYS A 1 87 ? 8.125 5.090 -4.460 1.00 98.06 87 LYS A CA 1
ATOM 673 C C . LYS A 1 87 ? 7.496 3.739 -4.139 1.00 98.06 87 LYS A C 1
ATOM 675 O O . LYS A 1 87 ? 6.276 3.664 -4.054 1.00 98.06 87 LYS A O 1
ATOM 680 N N . SER A 1 88 ? 8.280 2.686 -3.911 1.00 98.06 88 SER A N 1
ATOM 681 C CA . SER A 1 88 ? 7.724 1.373 -3.571 1.00 98.06 88 SER A CA 1
ATOM 682 C C . SER A 1 88 ? 7.040 1.359 -2.204 1.00 98.06 88 SER A C 1
ATOM 684 O O . SER A 1 88 ? 5.958 0.782 -2.074 1.00 98.06 88 SER A O 1
ATOM 686 N N . TYR A 1 89 ? 7.595 2.066 -1.213 1.00 98.62 89 TYR A N 1
ATOM 687 C CA . TYR A 1 89 ? 6.917 2.312 0.063 1.00 98.62 89 TYR A CA 1
ATOM 688 C C . TYR A 1 89 ? 5.625 3.117 -0.117 1.00 98.62 89 TYR A C 1
ATOM 690 O O . TYR A 1 89 ? 4.608 2.775 0.487 1.00 98.62 89 TYR A O 1
ATOM 698 N N . ALA A 1 90 ? 5.638 4.148 -0.968 1.00 98.44 90 ALA A N 1
ATOM 699 C CA . ALA A 1 90 ? 4.453 4.948 -1.274 1.00 98.44 90 ALA A CA 1
ATOM 700 C C . ALA A 1 90 ? 3.338 4.113 -1.928 1.00 98.44 90 ALA A C 1
ATOM 702 O O . ALA A 1 90 ? 2.190 4.200 -1.498 1.00 98.44 90 ALA A O 1
ATOM 703 N N . ILE A 1 91 ? 3.674 3.279 -2.921 1.00 98.56 91 ILE A N 1
ATOM 704 C CA . ILE A 1 91 ? 2.724 2.387 -3.606 1.00 98.56 91 ILE A CA 1
ATOM 705 C C . ILE A 1 91 ? 2.118 1.404 -2.603 1.00 98.56 91 ILE A C 1
ATOM 707 O O . ILE A 1 91 ? 0.897 1.288 -2.516 1.00 98.56 91 ILE A O 1
ATOM 711 N N . TYR A 1 92 ? 2.962 0.732 -1.813 1.00 98.50 92 TYR A N 1
ATOM 712 C CA . TYR A 1 92 ? 2.509 -0.242 -0.820 1.00 98.50 92 TYR A CA 1
ATOM 713 C C . TYR A 1 92 ? 1.582 0.391 0.221 1.00 98.50 92 TYR A C 1
ATOM 715 O O . TYR A 1 92 ? 0.502 -0.134 0.490 1.00 98.50 92 TYR A O 1
ATOM 723 N N . LEU A 1 93 ? 1.962 1.553 0.761 1.00 98.44 93 LEU A N 1
ATOM 724 C CA . LEU A 1 93 ? 1.128 2.279 1.713 1.00 98.44 93 LEU A CA 1
ATOM 725 C C . LEU A 1 93 ? -0.205 2.700 1.086 1.00 98.44 93 LEU A C 1
ATOM 727 O O . LEU A 1 93 ? -1.250 2.501 1.700 1.00 98.44 93 LEU A O 1
ATOM 731 N N . TYR A 1 94 ? -0.190 3.256 -0.127 1.00 98.44 94 TYR A N 1
ATOM 732 C CA . TYR A 1 94 ? -1.411 3.676 -0.810 1.00 98.44 94 TYR A CA 1
ATOM 733 C C . TYR A 1 94 ? -2.367 2.501 -1.042 1.00 98.44 94 TYR A C 1
ATOM 735 O O . TYR A 1 94 ? -3.546 2.617 -0.728 1.00 98.44 94 TYR A O 1
ATOM 743 N N . PHE A 1 95 ? -1.868 1.354 -1.504 1.00 98.56 95 PHE A N 1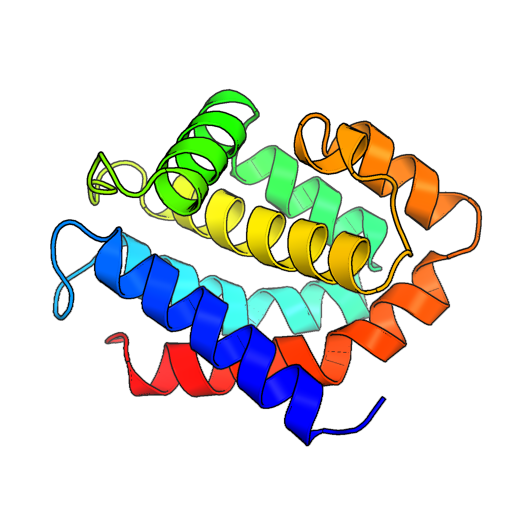
ATOM 744 C CA . PHE A 1 95 ? -2.672 0.141 -1.685 1.00 98.56 95 PHE A CA 1
ATOM 745 C C . PHE A 1 95 ? -3.308 -0.349 -0.386 1.00 98.56 95 PHE A C 1
ATOM 747 O O . PHE A 1 95 ? -4.496 -0.675 -0.365 1.00 98.56 95 PHE A O 1
ATOM 754 N N . ILE A 1 96 ? -2.565 -0.323 0.721 1.00 97.69 96 ILE A N 1
ATOM 755 C CA . ILE A 1 96 ? -3.125 -0.668 2.029 1.00 97.69 96 ILE A CA 1
ATOM 756 C C . ILE A 1 96 ? -4.200 0.328 2.456 1.00 97.69 96 ILE A C 1
ATOM 758 O O . ILE A 1 96 ? -5.285 -0.098 2.843 1.00 97.69 96 ILE A O 1
ATOM 762 N N . LEU A 1 97 ? -3.933 1.634 2.381 1.00 97.88 97 LEU A N 1
ATOM 763 C CA . LEU A 1 97 ? -4.899 2.655 2.791 1.00 97.88 97 LEU A CA 1
ATOM 764 C C . LEU A 1 97 ? -6.158 2.614 1.920 1.00 97.88 97 LEU A C 1
ATOM 766 O O . LEU A 1 97 ? -7.266 2.611 2.450 1.00 97.88 97 LEU A O 1
ATOM 770 N N . LYS A 1 98 ? -6.003 2.465 0.602 1.00 97.88 98 LYS A N 1
ATOM 771 C CA . LYS A 1 98 ? -7.115 2.254 -0.327 1.00 97.88 98 LYS A CA 1
ATOM 772 C C . LYS A 1 98 ? -7.931 1.028 0.067 1.00 97.88 98 LYS A C 1
ATOM 774 O O . LYS A 1 98 ? -9.149 1.115 0.169 1.00 97.88 98 LYS A O 1
ATOM 779 N N . ARG A 1 99 ? -7.283 -0.102 0.368 1.00 97.00 99 ARG A N 1
ATOM 780 C CA . ARG A 1 99 ? -7.999 -1.306 0.803 1.00 97.00 99 ARG A CA 1
ATOM 781 C C . ARG A 1 99 ? -8.702 -1.106 2.147 1.00 97.00 99 ARG A C 1
ATOM 783 O O . ARG A 1 99 ? -9.821 -1.575 2.307 1.00 97.00 99 ARG A O 1
ATOM 790 N N . LEU A 1 100 ? -8.103 -0.401 3.105 1.00 96.50 100 LEU A N 1
ATOM 791 C CA . LEU A 1 100 ? -8.776 -0.046 4.362 1.00 96.50 100 LEU A CA 1
ATOM 792 C C . LEU A 1 100 ? -10.016 0.820 4.117 1.00 96.50 100 LEU A C 1
ATOM 794 O O . LEU A 1 100 ? -11.044 0.609 4.762 1.00 96.50 100 LEU A O 1
ATOM 798 N N . ASN A 1 101 ? -9.936 1.759 3.177 1.00 96.69 101 ASN A N 1
ATOM 799 C CA . ASN A 1 101 ? -11.066 2.591 2.787 1.00 96.69 101 ASN A CA 1
ATOM 800 C C . ASN A 1 101 ? -12.169 1.782 2.079 1.00 96.69 101 ASN A C 1
ATOM 802 O O . ASN A 1 101 ? -13.342 1.907 2.439 1.00 96.69 101 ASN A O 1
ATOM 806 N N . ASP A 1 102 ? -11.805 0.886 1.156 1.00 95.62 102 ASP A N 1
ATOM 807 C CA . ASP A 1 102 ? -12.734 -0.040 0.490 1.00 95.62 102 ASP A CA 1
ATOM 808 C C . ASP A 1 102 ? -13.502 -0.888 1.527 1.00 95.62 102 ASP A C 1
ATOM 810 O O . ASP A 1 102 ? -14.700 -1.137 1.385 1.00 95.62 102 ASP A O 1
ATOM 814 N N . LEU A 1 103 ? -12.828 -1.267 2.620 1.00 94.38 103 LEU A N 1
ATOM 815 C CA . LEU A 1 103 ? -13.389 -2.007 3.757 1.00 94.38 103 LEU A CA 1
ATOM 816 C C . LEU A 1 103 ? -14.138 -1.138 4.777 1.00 94.38 103 LEU A C 1
ATOM 818 O O . LEU A 1 103 ? -14.592 -1.660 5.796 1.00 94.38 103 LEU A O 1
ATOM 822 N N . LYS A 1 104 ? -14.262 0.170 4.526 1.00 95.12 104 LYS A N 1
ATOM 823 C CA . LYS A 1 104 ? -14.899 1.152 5.421 1.00 95.12 104 LYS A CA 1
ATOM 824 C C . LYS A 1 104 ? -14.266 1.204 6.815 1.00 95.12 104 LYS A C 1
ATOM 826 O O . LYS A 1 104 ? -14.930 1.505 7.804 1.00 95.12 104 LYS A O 1
ATOM 831 N N . LEU A 1 105 ? -12.967 0.913 6.894 1.00 95.12 105 LEU A N 1
ATOM 832 C CA . LEU A 1 105 ? -12.191 1.010 8.129 1.00 95.12 105 LEU A CA 1
ATOM 833 C C . LEU A 1 105 ? -11.605 2.405 8.341 1.00 95.12 105 LEU A C 1
ATOM 835 O O . LEU A 1 105 ? -11.376 2.759 9.495 1.00 95.12 105 LEU A O 1
ATOM 839 N N . ILE A 1 106 ? -11.412 3.166 7.262 1.00 96.69 106 ILE A N 1
ATOM 840 C CA . ILE A 1 106 ? -11.017 4.578 7.297 1.00 96.69 106 ILE A CA 1
ATOM 841 C C . ILE A 1 106 ? -11.911 5.429 6.396 1.00 96.69 106 ILE A C 1
ATOM 843 O O . ILE A 1 106 ? -12.468 4.926 5.413 1.00 96.69 106 ILE A O 1
ATOM 847 N N . GLU A 1 107 ? -12.006 6.720 6.698 1.00 95.31 107 GLU A N 1
ATOM 848 C CA . GLU A 1 107 ? -12.693 7.696 5.846 1.00 95.31 107 GLU A CA 1
ATOM 849 C C . GLU A 1 107 ? -11.970 7.922 4.507 1.00 95.31 107 GLU A C 1
ATOM 851 O O . GLU A 1 107 ? -10.751 7.797 4.401 1.00 95.31 107 GLU A O 1
ATOM 856 N N . ASP A 1 108 ? -12.727 8.273 3.462 1.00 95.00 108 ASP A N 1
ATOM 857 C CA . ASP A 1 108 ? -12.184 8.525 2.114 1.00 95.00 108 ASP A CA 1
ATOM 858 C C . ASP A 1 108 ? -11.222 9.719 2.087 1.00 95.00 108 ASP A C 1
ATOM 860 O O . ASP A 1 108 ? -10.145 9.657 1.492 1.00 95.00 108 ASP A O 1
ATOM 864 N N . ALA A 1 109 ? -11.544 10.765 2.852 1.00 93.81 109 ALA A N 1
ATOM 865 C CA . ALA A 1 109 ? -10.688 11.934 3.009 1.00 93.81 109 ALA A CA 1
ATOM 866 C C . ALA A 1 109 ? -9.280 11.568 3.517 1.00 93.81 109 ALA A C 1
ATOM 868 O O . ALA A 1 109 ? -8.297 12.184 3.093 1.00 93.81 109 ALA A O 1
ATOM 869 N N . HIS A 1 110 ? -9.167 10.523 4.349 1.00 94.56 110 HIS A N 1
ATOM 870 C CA . HIS A 1 110 ? -7.909 10.092 4.956 1.00 94.56 110 HIS A CA 1
ATOM 871 C C . HIS A 1 110 ? -6.941 9.413 3.971 1.00 94.56 110 HIS A C 1
ATOM 873 O O . HIS A 1 110 ? -5.761 9.254 4.286 1.00 94.56 110 HIS A O 1
ATOM 879 N N . LEU A 1 111 ? -7.370 9.104 2.739 1.00 94.88 111 LEU A N 1
ATOM 880 C CA . LEU A 1 111 ? -6.454 8.710 1.659 1.00 94.88 111 LEU A CA 1
ATOM 881 C C . LEU A 1 111 ? -5.511 9.846 1.241 1.00 94.88 111 LEU A C 1
ATOM 883 O O . LEU A 1 111 ? -4.461 9.589 0.661 1.00 94.88 111 LEU A O 1
ATOM 887 N N . ASN A 1 112 ? -5.862 11.105 1.518 1.00 93.69 112 ASN A N 1
ATOM 888 C CA . ASN A 1 112 ? -4.995 12.257 1.247 1.00 93.69 112 ASN A CA 1
ATOM 889 C C . ASN A 1 112 ? -4.113 12.621 2.452 1.00 93.69 112 ASN A C 1
ATOM 891 O O . ASN A 1 112 ? -3.187 13.422 2.330 1.00 93.69 112 ASN A O 1
ATOM 895 N N . THR A 1 113 ? -4.389 12.033 3.615 1.00 93.81 113 THR A N 1
ATOM 896 C CA . THR A 1 113 ? -3.733 12.332 4.889 1.00 93.81 113 THR A CA 1
ATOM 897 C C . THR A 1 113 ? -3.415 11.032 5.637 1.00 93.81 113 THR A C 1
ATOM 899 O O . THR A 1 113 ? -4.059 10.713 6.637 1.00 93.81 113 THR A O 1
ATOM 902 N N . PRO A 1 114 ? -2.374 10.279 5.217 1.00 95.06 114 PRO A N 1
ATOM 903 C CA . PRO A 1 114 ? -2.027 8.985 5.812 1.00 95.06 114 PRO A CA 1
ATOM 904 C C . PRO A 1 114 ? -1.925 8.987 7.337 1.00 95.06 114 PRO A C 1
ATOM 906 O O . PRO A 1 114 ? -2.345 8.030 7.971 1.00 95.06 114 PRO A O 1
ATOM 909 N N . ILE A 1 115 ? -1.424 10.069 7.939 1.00 95.81 115 ILE A N 1
ATOM 910 C CA . ILE A 1 115 ? -1.338 10.202 9.402 1.00 95.81 115 ILE A CA 1
ATOM 911 C C . ILE A 1 115 ? -2.728 10.093 10.048 1.00 95.81 115 ILE A C 1
ATOM 913 O O . ILE A 1 115 ? -2.894 9.340 11.000 1.00 95.81 115 ILE A O 1
ATOM 917 N N . GLN A 1 116 ? -3.741 10.766 9.496 1.00 96.06 116 GLN A N 1
ATOM 918 C CA . GLN A 1 116 ? -5.109 10.708 10.021 1.00 96.06 116 GLN A CA 1
ATOM 919 C C . GLN A 1 116 ? -5.722 9.314 9.845 1.00 96.06 116 GLN A C 1
ATOM 921 O O . GLN A 1 116 ? -6.389 8.821 10.752 1.00 96.06 116 GLN A O 1
ATOM 926 N N . ALA A 1 117 ? -5.434 8.637 8.725 1.00 95.94 117 ALA A N 1
ATOM 927 C CA . ALA A 1 117 ? -5.838 7.243 8.535 1.00 95.94 117 ALA A CA 1
ATOM 928 C C . ALA A 1 117 ? -5.246 6.332 9.625 1.00 95.94 117 ALA A C 1
ATOM 930 O O . ALA A 1 117 ? -5.932 5.458 10.154 1.00 95.94 117 ALA A O 1
ATOM 931 N N . LEU A 1 118 ? -3.973 6.537 9.973 1.00 95.81 118 LEU A N 1
ATOM 932 C CA . LEU A 1 118 ? -3.276 5.749 10.989 1.00 95.81 118 LEU A CA 1
ATOM 933 C C . LEU A 1 118 ? -3.826 6.008 12.393 1.00 95.81 118 LEU A C 1
ATOM 935 O O . LEU A 1 118 ? -4.101 5.046 13.109 1.00 95.81 118 LEU A O 1
ATOM 939 N N . GLU A 1 119 ? -4.077 7.269 12.748 1.00 95.69 119 GLU A N 1
ATOM 940 C CA . GLU A 1 119 ? -4.732 7.642 14.008 1.00 95.69 119 GLU A CA 1
ATOM 941 C C . GLU A 1 119 ? -6.138 7.032 14.125 1.00 95.69 119 GLU A C 1
ATOM 943 O O . GLU A 1 119 ? -6.537 6.559 15.190 1.00 95.69 119 GLU A O 1
ATOM 948 N N . GLU A 1 120 ? -6.910 7.014 13.034 1.00 94.62 120 GLU A N 1
ATOM 949 C CA . GLU A 1 120 ? -8.241 6.402 13.013 1.00 94.62 120 GLU A CA 1
ATOM 950 C C . GLU A 1 120 ? -8.179 4.889 13.270 1.00 94.62 120 GLU A C 1
ATOM 952 O O . GLU A 1 120 ? -8.995 4.339 14.016 1.00 94.62 120 GLU A O 1
ATOM 957 N N . ILE A 1 121 ? -7.187 4.210 12.690 1.00 94.69 121 ILE A N 1
ATOM 958 C CA . ILE A 1 121 ? -6.974 2.781 12.916 1.00 94.69 121 ILE A CA 1
ATOM 959 C C . ILE A 1 121 ? -6.500 2.505 14.348 1.00 94.69 121 ILE A C 1
ATOM 961 O O . ILE A 1 121 ? -6.942 1.527 14.966 1.00 94.69 121 ILE A O 1
ATOM 965 N N . GLU A 1 122 ? -5.629 3.354 14.891 1.00 93.69 122 GLU A N 1
ATOM 966 C CA . GLU A 1 122 ? -5.090 3.229 16.246 1.00 93.69 122 GLU A CA 1
ATOM 967 C C . GLU A 1 122 ? -6.182 3.323 17.320 1.00 93.69 122 GLU A C 1
ATOM 969 O O . GLU A 1 122 ? -6.151 2.564 18.288 1.00 93.69 122 GLU A O 1
ATOM 974 N N . LYS A 1 123 ? -7.226 4.133 17.090 1.00 92.12 123 LYS A N 1
ATOM 975 C CA . LYS A 1 123 ? -8.399 4.317 17.974 1.00 92.12 123 LYS A CA 1
ATOM 976 C C . LYS A 1 123 ? -9.295 3.076 18.159 1.00 92.12 123 LYS A C 1
ATOM 978 O O . LYS A 1 123 ? -10.418 3.189 18.643 1.00 92.12 123 LYS A O 1
ATOM 983 N N . GLY A 1 124 ? -8.820 1.883 17.800 1.00 87.94 124 GLY A N 1
ATOM 984 C CA . GLY A 1 124 ? -9.459 0.606 18.139 1.00 87.94 124 GLY A CA 1
ATOM 985 C C . GLY A 1 124 ? -9.723 -0.328 16.959 1.00 87.94 124 GLY A C 1
ATOM 986 O O . GLY A 1 124 ? -10.215 -1.437 17.160 1.00 87.94 124 GLY A O 1
ATOM 987 N N . LYS A 1 125 ? -9.376 0.065 15.727 1.00 91.81 125 LYS A N 1
ATOM 988 C CA . LYS A 1 125 ? -9.608 -0.754 14.522 1.00 91.81 125 LYS A CA 1
ATOM 989 C C . LYS A 1 125 ? -8.396 -1.605 14.124 1.00 91.81 125 LYS A C 1
ATOM 991 O O . LYS A 1 125 ? -8.551 -2.528 13.330 1.00 91.81 125 LYS A O 1
ATOM 996 N N . SER A 1 126 ? -7.216 -1.362 14.703 1.00 89.62 126 SER A N 1
ATOM 997 C CA . SER A 1 126 ? -5.930 -1.992 14.343 1.00 89.62 126 SER A CA 1
ATOM 998 C C . SER A 1 126 ? -5.972 -3.523 14.211 1.00 89.62 126 SER A C 1
ATOM 1000 O O . SER A 1 126 ? -5.606 -4.075 13.171 1.00 89.62 126 SER A O 1
ATOM 1002 N N . ARG A 1 127 ? -6.511 -4.237 15.211 1.00 88.31 127 ARG A N 1
ATOM 1003 C CA . ARG A 1 127 ? -6.594 -5.711 15.175 1.00 88.31 127 ARG A CA 1
ATOM 1004 C C . ARG A 1 127 ? -7.509 -6.223 14.058 1.00 88.31 127 ARG A C 1
ATOM 1006 O O . ARG A 1 127 ? -7.201 -7.224 13.411 1.00 88.31 127 ARG A O 1
ATOM 1013 N N . VAL A 1 128 ? -8.639 -5.550 13.845 1.00 91.25 128 VAL A N 1
ATOM 1014 C CA . VAL A 1 128 ? -9.609 -5.906 12.800 1.00 91.25 128 VAL A CA 1
ATOM 1015 C C . VAL A 1 128 ? -9.022 -5.614 11.420 1.00 91.25 128 VAL A C 1
ATOM 1017 O O . VAL A 1 128 ? -9.086 -6.473 10.543 1.00 91.25 128 VAL A O 1
ATOM 1020 N N . ALA A 1 129 ? -8.382 -4.456 11.260 1.00 92.25 129 ALA A N 1
ATOM 1021 C CA . ALA A 1 129 ? -7.694 -4.042 10.046 1.00 92.25 129 ALA A CA 1
ATOM 1022 C C . ALA A 1 129 ? -6.624 -5.05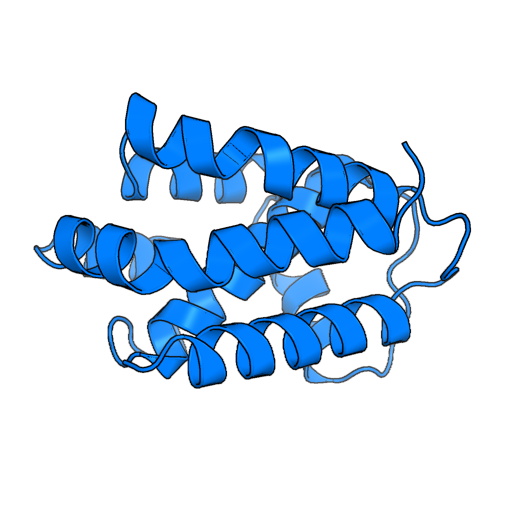0 9.619 1.00 92.25 129 ALA A C 1
ATOM 1024 O O . ALA A 1 129 ? -6.681 -5.553 8.497 1.00 92.25 129 ALA A O 1
ATOM 1025 N N . SER A 1 130 ? -5.719 -5.423 10.531 1.00 90.00 130 SER A N 1
ATOM 1026 C CA . SER A 1 130 ? -4.676 -6.418 10.256 1.00 90.00 130 SER A CA 1
ATOM 1027 C C . SER A 1 130 ? -5.273 -7.757 9.792 1.00 90.00 130 SER A C 1
ATOM 1029 O O . SER A 1 130 ? -4.905 -8.289 8.740 1.00 90.00 130 SER A O 1
ATOM 1031 N N . LYS A 1 131 ? -6.294 -8.262 10.502 1.00 91.12 131 LYS A N 1
ATOM 1032 C CA . LYS A 1 131 ? -6.951 -9.532 10.157 1.00 91.12 131 LYS A CA 1
ATOM 1033 C C . LYS A 1 131 ? -7.635 -9.493 8.786 1.00 91.12 131 LYS A C 1
ATOM 1035 O O . LYS A 1 131 ? -7.545 -10.468 8.042 1.00 91.12 131 LYS A O 1
ATOM 1040 N N . LEU A 1 132 ? -8.332 -8.403 8.463 1.00 93.06 132 LEU A N 1
ATOM 1041 C CA . LEU A 1 132 ? -9.064 -8.260 7.200 1.00 93.06 132 LEU A CA 1
ATOM 1042 C C . LEU A 1 132 ? -8.146 -8.002 6.002 1.00 93.06 132 LEU A C 1
ATOM 1044 O O . LEU A 1 132 ? -8.470 -8.416 4.891 1.00 93.06 132 LEU A O 1
ATOM 1048 N N . LEU A 1 133 ? -6.997 -7.360 6.215 1.00 93.75 133 LEU A N 1
ATOM 1049 C CA . LEU A 1 133 ? -6.017 -7.110 5.159 1.00 93.75 133 LEU A CA 1
ATOM 1050 C C . LEU A 1 133 ? -5.181 -8.332 4.808 1.00 93.75 133 LEU A C 1
ATOM 1052 O O . LEU A 1 133 ? -4.744 -8.449 3.666 1.00 93.75 133 LEU A O 1
ATOM 1056 N N . ARG A 1 134 ? -4.956 -9.248 5.754 1.00 93.56 134 ARG A N 1
ATOM 1057 C CA . ARG A 1 134 ? -4.042 -10.382 5.566 1.00 93.56 134 ARG A CA 1
ATOM 1058 C C . ARG A 1 134 ? -4.268 -11.163 4.260 1.00 93.56 134 ARG A C 1
ATOM 1060 O O . ARG A 1 134 ? -3.282 -11.379 3.556 1.00 93.56 134 ARG A O 1
ATOM 1067 N N . PRO A 1 135 ? -5.504 -11.539 3.863 1.00 94.94 135 PRO A N 1
ATOM 1068 C CA . PRO A 1 135 ? -5.718 -12.226 2.590 1.00 94.94 135 PRO A CA 1
ATOM 1069 C C . PRO A 1 135 ? -5.292 -11.380 1.382 1.00 94.94 135 PRO A C 1
ATOM 1071 O O . PRO A 1 135 ? -4.675 -11.905 0.463 1.00 94.94 135 PRO A O 1
ATOM 1074 N N . TYR A 1 136 ? -5.553 -10.071 1.401 1.00 97.19 136 TYR A N 1
ATOM 1075 C CA . TYR A 1 136 ? -5.143 -9.139 0.347 1.00 97.19 136 TYR A CA 1
ATOM 1076 C C . TYR A 1 136 ? -3.614 -9.002 0.256 1.00 97.19 136 TYR A C 1
ATOM 1078 O O . TYR A 1 136 ? -3.059 -9.116 -0.835 1.00 97.19 136 TYR A O 1
ATOM 1086 N N . LEU A 1 137 ? -2.915 -8.865 1.391 1.00 96.56 137 LEU A N 1
ATOM 1087 C CA . LEU A 1 137 ? -1.446 -8.783 1.425 1.00 96.56 137 LEU A CA 1
ATOM 1088 C C . LEU A 1 137 ? -0.781 -10.051 0.871 1.00 96.56 137 LEU A C 1
ATOM 1090 O O . LEU A 1 137 ? 0.216 -9.972 0.156 1.00 96.56 137 LEU A O 1
ATOM 1094 N N . VAL A 1 138 ? -1.359 -11.224 1.150 1.00 96.38 138 VAL A N 1
ATOM 1095 C CA . VAL A 1 138 ? -0.889 -12.499 0.588 1.00 96.38 138 VAL A CA 1
ATOM 1096 C C . VAL A 1 138 ? -1.014 -12.512 -0.937 1.00 96.38 1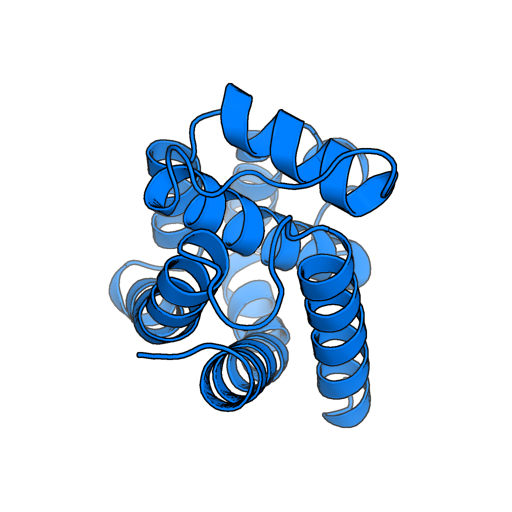38 VAL A C 1
ATOM 1098 O O . VAL A 1 138 ? -0.106 -12.999 -1.611 1.00 96.38 138 VAL A O 1
ATOM 1101 N N . GLN A 1 139 ? -2.104 -11.978 -1.494 1.00 97.56 139 GLN A N 1
ATOM 1102 C CA . GLN A 1 139 ? -2.272 -11.904 -2.948 1.00 97.56 139 GLN A CA 1
ATOM 1103 C C . GLN A 1 139 ? -1.339 -10.871 -3.580 1.00 97.56 139 GLN A C 1
ATOM 1105 O O . GLN A 1 139 ? -0.713 -11.186 -4.589 1.00 97.56 139 GLN A O 1
ATOM 1110 N N . LEU A 1 140 ? -1.163 -9.694 -2.965 1.00 97.56 140 LEU A N 1
ATOM 1111 C CA . LEU A 1 140 ? -0.165 -8.717 -3.415 1.00 97.56 140 LEU A CA 1
ATOM 1112 C C . LEU A 1 140 ? 1.232 -9.335 -3.476 1.00 97.56 140 LEU A C 1
ATOM 1114 O O . LEU A 1 140 ? 1.907 -9.204 -4.494 1.00 97.56 140 LEU A O 1
ATOM 1118 N N . LYS A 1 141 ? 1.637 -10.071 -2.433 1.00 97.75 141 LYS A N 1
ATOM 1119 C CA . LYS A 1 141 ? 2.912 -10.793 -2.419 1.00 97.75 141 LYS A CA 1
ATOM 1120 C C . LYS A 1 141 ? 3.024 -11.751 -3.604 1.00 97.75 141 LYS A C 1
ATOM 1122 O O . LYS A 1 141 ? 3.944 -11.596 -4.401 1.00 97.75 141 LYS A O 1
ATOM 1127 N N . LYS A 1 142 ? 2.076 -12.680 -3.761 1.00 97.50 142 LYS A N 1
ATOM 1128 C CA . LYS A 1 142 ? 2.090 -13.677 -4.847 1.00 97.50 142 LYS A CA 1
ATOM 1129 C C . LYS A 1 142 ? 2.152 -13.033 -6.232 1.00 97.50 142 LYS A C 1
ATOM 1131 O O . LYS A 1 142 ? 2.962 -13.438 -7.057 1.00 97.50 142 LYS A O 1
ATOM 1136 N N . LEU A 1 143 ? 1.314 -12.026 -6.477 1.00 97.31 143 LEU A N 1
ATOM 1137 C CA . LEU A 1 143 ? 1.269 -11.318 -7.756 1.00 97.31 143 LEU A CA 1
ATOM 1138 C C . LEU A 1 143 ? 2.574 -10.559 -8.012 1.00 97.31 143 LEU A C 1
ATOM 1140 O O . LEU A 1 143 ? 3.137 -10.669 -9.096 1.00 97.31 143 LEU A O 1
ATOM 1144 N N . SER A 1 144 ? 3.099 -9.849 -7.009 1.00 96.81 144 SER A N 1
ATOM 1145 C CA . SER A 1 144 ? 4.371 -9.130 -7.139 1.00 96.81 144 SER A CA 1
ATOM 1146 C C . SER A 1 144 ? 5.551 -10.070 -7.413 1.00 96.81 144 SER A C 1
ATOM 1148 O O . SER A 1 144 ? 6.430 -9.727 -8.195 1.00 96.81 144 SER A O 1
ATOM 1150 N N . GLU A 1 145 ? 5.558 -11.270 -6.820 1.00 96.31 145 GLU A N 1
ATOM 1151 C CA . GLU A 1 145 ? 6.593 -12.285 -7.040 1.00 96.31 145 GLU A CA 1
ATOM 1152 C C . GLU A 1 145 ? 6.510 -12.943 -8.417 1.00 96.31 145 GLU A C 1
ATOM 1154 O O . GLU A 1 145 ? 7.540 -13.356 -8.944 1.00 96.31 145 GLU A O 1
ATOM 1159 N N . ALA A 1 146 ? 5.308 -13.042 -8.985 1.00 95.88 146 ALA A N 1
ATOM 1160 C CA . ALA A 1 146 ? 5.088 -13.601 -10.313 1.00 95.88 146 ALA A CA 1
ATOM 1161 C C . ALA A 1 146 ? 5.409 -12.608 -11.442 1.00 95.88 146 ALA A C 1
ATOM 1163 O O . ALA A 1 146 ? 5.775 -13.031 -12.534 1.00 95.88 146 ALA A O 1
ATOM 1164 N N . LEU A 1 147 ? 5.232 -11.306 -11.198 1.00 94.56 147 LEU A N 1
ATOM 1165 C CA . LEU A 1 147 ? 5.273 -10.277 -12.243 1.00 94.56 147 LEU A CA 1
ATOM 1166 C C . LEU A 1 147 ? 6.577 -9.483 -12.293 1.00 94.56 147 LEU A C 1
ATOM 1168 O O . LEU A 1 147 ? 6.933 -8.994 -13.360 1.00 94.56 147 LEU A O 1
ATOM 1172 N N . PHE A 1 148 ? 7.267 -9.321 -11.163 1.00 94.44 148 PHE A N 1
ATOM 1173 C CA . PHE A 1 148 ? 8.493 -8.530 -11.094 1.00 94.44 148 PHE A CA 1
ATOM 1174 C C . PHE A 1 148 ? 9.706 -9.423 -10.852 1.00 94.44 148 PHE A C 1
ATOM 1176 O O . PHE A 1 148 ? 9.664 -10.343 -10.032 1.00 94.44 148 PHE A O 1
ATOM 1183 N N . GLU A 1 149 ? 10.808 -9.120 -11.537 1.00 87.19 149 GLU A N 1
ATOM 1184 C CA . GLU A 1 149 ? 12.090 -9.800 -11.348 1.00 87.19 149 GLU A CA 1
ATOM 1185 C C . GLU A 1 149 ? 12.624 -9.645 -9.914 1.00 87.19 149 GLU A C 1
ATOM 1187 O O . GLU A 1 149 ? 12.075 -8.900 -9.093 1.00 87.19 149 GLU A O 1
ATOM 1192 N N . ALA A 1 150 ? 13.618 -10.468 -9.569 1.00 75.56 150 ALA A N 1
ATOM 1193 C CA . ALA A 1 150 ? 14.259 -10.435 -8.254 1.00 75.56 150 ALA A CA 1
ATOM 1194 C C . ALA A 1 150 ? 15.345 -9.360 -8.208 1.00 75.56 150 ALA A C 1
ATOM 1196 O O . ALA A 1 150 ? 15.975 -9.122 -9.263 1.00 75.56 150 ALA A O 1
#

Radius of gyration: 14.03 Å; chains: 1; bounding box: 29×29×36 Å